Protein AF-A0A967MGS9-F1 (afdb_monomer_lite)

Radius of gyration: 15.64 Å; chains: 1; bounding box: 46×17×37 Å

Structure (mmCIF, N/CA/C/O backbone):
data_AF-A0A967MGS9-F1
#
_entry.id   AF-A0A967MGS9-F1
#
loop_
_atom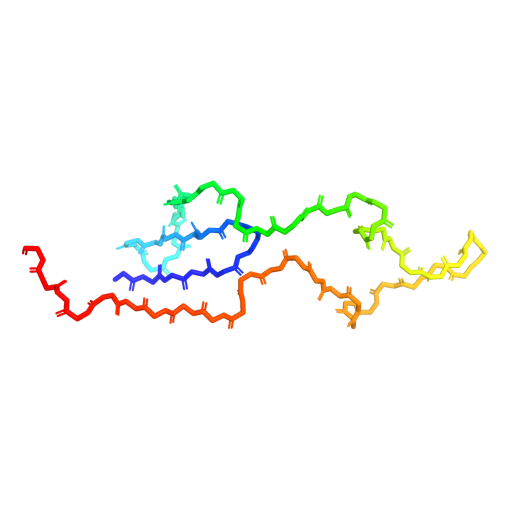_site.group_PDB
_atom_site.id
_atom_site.type_symbol
_atom_site.label_atom_id
_atom_site.label_alt_id
_atom_site.label_comp_id
_atom_site.label_asym_id
_atom_site.label_entity_id
_atom_site.label_seq_id
_atom_site.pdbx_PDB_ins_code
_atom_site.Cartn_x
_atom_site.Cartn_y
_atom_site.Cartn_z
_atom_site.occupancy
_atom_site.B_iso_or_equiv
_atom_site.auth_seq_id
_atom_site.auth_comp_id
_atom_site.auth_asym_id
_atom_site.auth_atom_id
_atom_site.pdbx_PDB_model_num
ATOM 1 N N . THR A 1 1 ? -7.811 2.085 17.418 1.00 90.56 1 THR A N 1
ATOM 2 C CA . THR A 1 1 ? -7.589 1.359 16.154 1.00 90.56 1 THR A CA 1
ATOM 3 C C . THR A 1 1 ? -6.664 2.171 15.289 1.00 90.56 1 THR A C 1
ATOM 5 O O . THR A 1 1 ? -6.841 3.381 15.243 1.00 90.56 1 THR A O 1
ATOM 8 N N . VAL A 1 2 ? -5.692 1.536 14.642 1.00 95.56 2 VAL A N 1
ATOM 9 C CA . VAL A 1 2 ? -4.836 2.182 13.636 1.00 95.56 2 VAL A CA 1
ATOM 10 C C . VAL A 1 2 ? -4.965 1.401 12.338 1.00 95.56 2 VAL A C 1
ATOM 12 O O . VAL A 1 2 ? -5.045 0.170 12.363 1.00 95.56 2 VAL A O 1
ATOM 15 N N . TYR A 1 3 ? -5.008 2.127 11.226 1.00 96.44 3 TYR A N 1
ATOM 16 C CA . TYR A 1 3 ? -5.039 1.569 9.883 1.00 96.44 3 TYR A CA 1
ATOM 17 C C . TYR A 1 3 ? -3.732 1.883 9.160 1.00 96.44 3 TYR A C 1
ATOM 19 O O . TYR A 1 3 ? -3.183 2.974 9.319 1.00 96.44 3 TYR A O 1
ATOM 27 N N . PHE A 1 4 ? -3.252 0.933 8.364 1.00 96.88 4 PHE A N 1
ATOM 28 C CA . PHE A 1 4 ? -2.070 1.092 7.525 1.00 96.88 4 PHE A CA 1
ATOM 29 C C . PHE A 1 4 ? -2.363 0.578 6.114 1.00 96.88 4 PHE A C 1
ATOM 31 O O . PHE A 1 4 ? -2.960 -0.486 5.947 1.00 96.88 4 PHE A O 1
ATOM 38 N N . GLY A 1 5 ? -1.978 1.359 5.107 1.00 96.69 5 GLY A N 1
ATOM 39 C CA . GLY A 1 5 ? -2.196 1.037 3.700 1.00 96.69 5 GLY A CA 1
ATOM 40 C C . GLY A 1 5 ? -0.979 0.358 3.079 1.00 96.69 5 GLY A C 1
ATOM 41 O O . GLY A 1 5 ? 0.105 0.935 3.063 1.00 96.69 5 GLY A O 1
ATOM 42 N N . GLY A 1 6 ? -1.171 -0.854 2.559 1.00 95.94 6 GLY A N 1
ATOM 43 C CA . GLY A 1 6 ? -0.282 -1.501 1.591 1.00 95.94 6 GLY A CA 1
ATOM 44 C C . GLY A 1 6 ? -1.044 -1.762 0.292 1.00 95.94 6 GLY A C 1
ATOM 45 O O . GLY A 1 6 ? -1.843 -0.928 -0.131 1.00 95.94 6 GLY A O 1
ATOM 46 N N . ASN A 1 7 ? -0.874 -2.942 -0.312 1.00 97.00 7 ASN A N 1
ATOM 47 C CA . ASN A 1 7 ? -1.809 -3.416 -1.343 1.00 97.00 7 ASN A CA 1
ATOM 48 C C . ASN A 1 7 ? -3.169 -3.833 -0.741 1.00 97.00 7 ASN A C 1
ATOM 50 O O . ASN A 1 7 ? -4.207 -3.737 -1.394 1.00 97.00 7 ASN A O 1
ATOM 54 N N . VAL A 1 8 ? -3.163 -4.222 0.535 1.00 98.12 8 VAL A N 1
ATOM 55 C CA . VAL A 1 8 ? -4.344 -4.452 1.375 1.00 98.12 8 VAL A CA 1
ATOM 56 C C . VAL A 1 8 ? -4.408 -3.429 2.513 1.00 98.12 8 VAL A C 1
ATOM 58 O O . VAL A 1 8 ? -3.422 -2.760 2.837 1.00 98.12 8 VAL A O 1
ATOM 61 N N . LEU A 1 9 ? -5.579 -3.304 3.136 1.00 98.06 9 LEU A N 1
ATOM 62 C CA . LEU A 1 9 ? -5.774 -2.522 4.347 1.00 98.06 9 LEU A CA 1
ATOM 63 C C . LEU A 1 9 ? -5.419 -3.374 5.565 1.00 98.06 9 LEU A C 1
ATOM 65 O O . LEU A 1 9 ? -6.085 -4.370 5.857 1.00 98.06 9 LEU A O 1
ATOM 69 N N . PHE A 1 10 ? -4.408 -2.946 6.311 1.00 98.19 10 PHE A N 1
ATOM 70 C CA . PHE A 1 10 ? -4.057 -3.536 7.594 1.00 98.19 10 PHE A CA 1
ATOM 71 C C . PHE A 1 10 ? -4.709 -2.755 8.730 1.00 98.19 10 PHE A C 1
ATOM 73 O O . PHE A 1 10 ? -4.813 -1.525 8.691 1.00 98.19 10 PHE A O 1
ATOM 80 N N . ARG A 1 11 ? -5.115 -3.464 9.782 1.00 97.62 11 ARG A N 1
ATOM 81 C CA . ARG A 1 11 ? -5.664 -2.878 11.004 1.00 97.62 11 ARG A CA 1
ATOM 82 C C . ARG A 1 11 ? -5.017 -3.494 12.234 1.00 97.62 11 ARG A C 1
ATOM 84 O O . ARG A 1 11 ? -4.993 -4.713 12.366 1.00 97.62 11 ARG A O 1
ATOM 91 N N . THR A 1 12 ? -4.634 -2.653 13.185 1.00 98.25 12 THR A N 1
ATOM 92 C CA . THR A 1 12 ? -4.262 -3.068 14.544 1.00 98.25 12 THR A CA 1
ATOM 93 C C . THR A 1 12 ? -5.241 -2.511 15.582 1.00 98.25 12 THR A C 1
ATOM 95 O O . THR A 1 12 ? -5.836 -1.432 15.419 1.00 98.25 12 THR A O 1
ATOM 98 N N . ARG A 1 13 ? -5.423 -3.269 16.666 1.00 97.00 13 ARG A N 1
ATOM 99 C CA . ARG A 1 13 ? -6.183 -2.875 17.864 1.00 97.00 13 ARG A CA 1
ATOM 100 C C . ARG A 1 13 ? -5.321 -2.844 19.133 1.00 97.00 13 ARG A C 1
ATOM 102 O O . ARG A 1 13 ? -5.828 -2.422 20.165 1.00 97.00 13 ARG A O 1
ATOM 109 N N . ASP A 1 14 ? -4.050 -3.224 19.040 1.00 97.56 14 ASP A N 1
ATOM 110 C CA . ASP A 1 14 ? -3.108 -3.409 20.153 1.00 97.56 14 ASP A CA 1
ATOM 111 C C . ASP A 1 14 ? -1.839 -2.550 19.995 1.00 97.56 14 ASP A C 1
ATOM 113 O O . ASP A 1 14 ? -0.762 -2.899 20.454 1.00 97.56 14 ASP A O 1
ATOM 117 N N . GLY A 1 15 ? -1.954 -1.394 19.333 1.00 94.88 15 GLY A N 1
ATOM 118 C CA . GLY A 1 15 ? -0.833 -0.458 19.189 1.00 94.88 15 GLY A CA 1
ATOM 119 C C . GLY A 1 15 ? 0.230 -0.889 18.174 1.00 94.88 15 GLY A C 1
ATOM 120 O O . GLY A 1 15 ? 1.295 -0.282 18.130 1.00 94.88 15 GLY A O 1
ATOM 121 N N . GLY A 1 16 ? -0.070 -1.880 17.331 1.00 96.69 16 GLY A N 1
ATOM 122 C CA . GLY A 1 16 ? 0.819 -2.360 16.274 1.00 96.69 16 GLY A CA 1
ATOM 123 C C . GLY A 1 16 ? 1.583 -3.634 16.621 1.00 96.69 16 GLY A C 1
ATOM 124 O O . GLY A 1 16 ? 2.443 -4.025 15.833 1.00 96.69 16 GLY A O 1
ATOM 125 N N . GLU A 1 17 ? 1.270 -4.284 17.748 1.00 97.38 17 GLU A N 1
ATOM 126 C CA . GLU A 1 17 ? 1.829 -5.594 18.105 1.00 97.38 17 GLU A CA 1
ATOM 127 C C . GLU A 1 17 ? 1.326 -6.688 17.157 1.00 97.38 17 GLU A C 1
ATOM 129 O O . GLU A 1 17 ? 2.109 -7.525 16.702 1.00 97.38 17 GLU A O 1
ATOM 134 N N . THR A 1 18 ? 0.039 -6.650 16.796 1.00 97.75 18 THR A N 1
ATOM 135 C CA . THR A 1 18 ? -0.546 -7.524 15.778 1.00 97.75 18 THR A CA 1
ATOM 136 C C . THR A 1 18 ? -1.351 -6.740 14.746 1.00 97.75 18 THR A C 1
ATOM 138 O O . THR A 1 18 ? -1.948 -5.692 15.019 1.00 97.75 18 THR A O 1
ATOM 141 N N . TRP A 1 19 ? -1.368 -7.268 13.521 1.00 98.25 19 TRP A N 1
ATOM 142 C CA . TRP A 1 19 ? -2.059 -6.677 12.381 1.00 98.25 19 TRP A CA 1
ATOM 143 C C . TRP A 1 19 ? -2.958 -7.711 11.717 1.00 98.25 19 TRP A C 1
ATOM 145 O O . TRP A 1 19 ? -2.550 -8.845 11.477 1.00 98.25 19 TRP A O 1
ATOM 155 N N . ALA A 1 20 ? -4.184 -7.301 11.409 1.00 98.19 20 ALA A N 1
ATOM 156 C CA . ALA A 1 20 ? -5.123 -8.070 10.610 1.00 98.19 20 ALA A CA 1
ATOM 157 C C . ALA A 1 20 ? -5.290 -7.416 9.239 1.00 98.19 20 ALA A C 1
ATOM 159 O O . ALA A 1 20 ? -5.498 -6.203 9.153 1.00 98.19 20 ALA A O 1
ATOM 160 N N . GLU A 1 21 ? -5.265 -8.224 8.187 1.00 98.25 21 GLU A N 1
ATOM 161 C CA . GLU A 1 21 ? -5.730 -7.822 6.862 1.00 98.25 21 GLU A CA 1
ATOM 162 C C . GLU A 1 21 ? -7.260 -7.732 6.892 1.00 98.25 21 GLU A C 1
ATOM 164 O O . GLU A 1 21 ? -7.945 -8.683 7.274 1.00 98.25 21 GLU A O 1
ATOM 169 N N . VAL A 1 22 ? -7.806 -6.565 6.554 1.00 97.38 22 VAL A N 1
ATOM 170 C CA . VAL A 1 22 ? -9.255 -6.292 6.608 1.00 97.38 22 VAL A CA 1
ATOM 171 C C . VAL A 1 22 ? -9.845 -5.957 5.238 1.00 97.38 22 VAL A C 1
ATOM 173 O O . VAL A 1 22 ? -10.987 -5.510 5.149 1.00 97.38 22 VAL A O 1
ATOM 176 N N . SER A 1 23 ? -9.088 -6.181 4.166 1.00 97.81 23 SER A N 1
ATOM 177 C CA . SER A 1 23 ? -9.549 -6.035 2.788 1.00 97.81 23 SER A CA 1
ATOM 178 C C . SER A 1 23 ? -8.900 -7.085 1.880 1.00 97.81 23 SER A C 1
ATOM 180 O O . SER A 1 23 ? -7.842 -7.613 2.223 1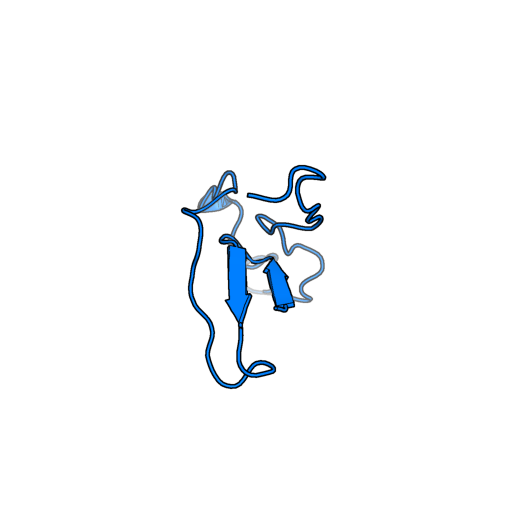.00 97.81 23 SER A O 1
ATOM 182 N N . PRO A 1 24 ? -9.475 -7.352 0.695 1.00 97.50 24 PRO A N 1
ATOM 183 C CA . PRO A 1 24 ? -8.709 -7.928 -0.409 1.00 97.50 24 PRO A CA 1
ATOM 184 C C . PRO A 1 24 ? -7.661 -6.923 -0.922 1.00 97.50 24 PRO A C 1
ATOM 186 O O . PRO A 1 24 ? -7.588 -5.792 -0.432 1.00 97.50 24 PRO A O 1
ATOM 189 N N . ASP A 1 25 ? -6.874 -7.315 -1.928 1.00 97.19 25 ASP A N 1
ATOM 190 C CA . ASP A 1 25 ? -6.028 -6.370 -2.665 1.00 97.19 25 ASP A CA 1
ATOM 191 C C . ASP A 1 25 ? -6.914 -5.293 -3.311 1.00 97.19 25 ASP A C 1
ATOM 193 O O . ASP A 1 25 ? -7.830 -5.605 -4.077 1.00 97.19 25 ASP A O 1
ATOM 197 N N . LEU A 1 26 ? -6.681 -4.032 -2.948 1.00 96.81 26 LEU A N 1
ATOM 198 C CA . LEU A 1 26 ? -7.450 -2.877 -3.427 1.00 96.81 26 LEU A CA 1
ATOM 199 C C . LEU A 1 26 ? -6.728 -2.125 -4.551 1.00 96.81 26 LEU A C 1
ATOM 201 O O . LEU A 1 26 ? -7.090 -0.996 -4.889 1.00 96.81 26 LEU A O 1
ATOM 205 N N . THR A 1 27 ? -5.693 -2.727 -5.127 1.00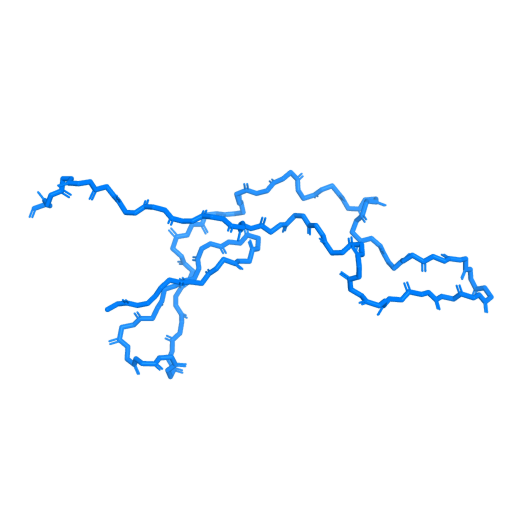 95.69 27 THR A N 1
ATOM 206 C CA . THR A 1 27 ? -4.863 -2.126 -6.165 1.00 95.69 27 THR A CA 1
ATOM 207 C C . THR A 1 27 ? -5.094 -2.805 -7.509 1.00 95.69 27 THR A C 1
ATOM 209 O O . THR A 1 27 ? -5.782 -3.816 -7.628 1.00 95.69 27 THR A O 1
ATOM 212 N N . ARG A 1 28 ? -4.500 -2.247 -8.568 1.00 93.25 28 ARG A N 1
ATOM 213 C CA . ARG A 1 28 ? -4.506 -2.901 -9.883 1.00 93.25 28 ARG A CA 1
ATOM 214 C C . ARG A 1 28 ? -3.520 -4.077 -9.962 1.00 93.25 28 ARG A C 1
ATOM 216 O O . ARG A 1 28 ? -3.651 -4.882 -10.877 1.00 93.25 28 ARG A O 1
ATOM 223 N N . ALA A 1 29 ? -2.544 -4.139 -9.047 1.00 91.06 29 ALA A N 1
ATOM 224 C CA . ALA A 1 29 ? -1.552 -5.206 -8.886 1.00 91.06 29 ALA A CA 1
ATOM 225 C C . ALA A 1 29 ? -0.982 -5.791 -10.201 1.00 91.06 29 ALA A C 1
ATOM 227 O O . ALA A 1 29 ? -0.877 -7.003 -10.354 1.00 91.06 29 ALA A O 1
ATOM 228 N N . GLU A 1 30 ? -0.628 -4.948 -11.181 1.00 93.81 30 GLU A N 1
ATOM 229 C CA . GLU A 1 30 ? -0.107 -5.410 -12.479 1.00 93.81 30 GLU A CA 1
ATOM 230 C C . GLU A 1 30 ? 1.334 -5.941 -12.332 1.00 93.81 30 GLU A C 1
ATOM 232 O O . GLU A 1 30 ? 2.246 -5.127 -12.163 1.00 93.81 30 GLU A O 1
ATOM 237 N N . PRO A 1 31 ? 1.599 -7.261 -12.460 1.00 91.19 31 PRO A N 1
ATOM 238 C CA . PRO A 1 31 ? 2.904 -7.836 -12.103 1.00 91.19 31 PRO A CA 1
ATOM 239 C C . PRO A 1 31 ? 4.074 -7.290 -12.926 1.00 91.19 31 PRO A C 1
ATOM 241 O O . PRO A 1 31 ? 5.187 -7.161 -12.426 1.00 91.19 31 PRO A O 1
ATOM 244 N N . GLU A 1 32 ? 3.819 -6.931 -14.185 1.00 90.56 32 GLU A N 1
ATOM 245 C CA . GLU A 1 32 ? 4.814 -6.333 -15.083 1.00 90.56 32 GLU A CA 1
ATOM 246 C C . GLU A 1 32 ? 5.311 -4.967 -14.594 1.00 90.56 32 GLU A C 1
ATOM 248 O O . GLU A 1 32 ? 6.418 -4.562 -14.941 1.00 90.56 32 GLU A O 1
ATOM 253 N N . LYS A 1 33 ? 4.509 -4.260 -13.790 1.00 89.56 33 LYS A N 1
ATOM 254 C CA . LYS A 1 33 ? 4.853 -2.940 -13.257 1.00 89.56 33 LYS A CA 1
ATOM 255 C C . LYS A 1 33 ? 5.531 -3.021 -11.892 1.00 89.56 33 LYS A C 1
ATOM 257 O O . LYS A 1 33 ? 6.346 -2.167 -11.590 1.00 89.56 33 LYS A O 1
ATOM 262 N N . LEU A 1 34 ? 5.293 -4.078 -11.115 1.00 90.50 34 LEU A N 1
ATOM 263 C CA . LEU A 1 34 ? 5.845 -4.265 -9.762 1.00 90.50 34 LEU A CA 1
ATOM 264 C C . LEU A 1 34 ? 7.294 -4.785 -9.734 1.00 90.50 34 LEU A C 1
ATOM 266 O O . LEU A 1 34 ? 7.753 -5.324 -8.727 1.00 90.50 34 LEU A O 1
ATOM 270 N N . ARG A 1 35 ? 8.015 -4.683 -10.851 1.00 88.62 35 ARG A N 1
ATOM 271 C CA . ARG A 1 35 ? 9.403 -5.138 -10.956 1.00 88.62 35 ARG A CA 1
ATOM 272 C C . ARG A 1 35 ? 10.358 -4.057 -10.463 1.00 88.62 35 ARG A C 1
ATOM 274 O O . ARG A 1 35 ? 10.020 -2.877 -10.459 1.00 88.62 35 ARG A O 1
ATOM 281 N N . SER A 1 36 ? 11.570 -4.470 -10.092 1.00 88.56 36 SER A N 1
ATOM 282 C CA . SER A 1 36 ? 12.659 -3.515 -9.877 1.00 88.56 36 SER A CA 1
ATOM 283 C C . SER A 1 36 ? 12.862 -2.696 -11.147 1.00 88.56 36 SER A C 1
ATOM 285 O O . SER A 1 36 ? 12.811 -3.242 -12.253 1.00 88.56 36 SER A O 1
ATOM 287 N N . SER A 1 37 ? 13.091 -1.399 -10.979 1.00 87.50 37 SER A N 1
ATOM 288 C CA . SER A 1 37 ? 13.486 -0.544 -12.088 1.00 87.50 37 SER A CA 1
ATOM 289 C C . SER A 1 37 ? 14.953 -0.799 -12.457 1.00 87.50 37 SER A C 1
ATOM 291 O O . SER A 1 37 ? 15.673 -1.531 -11.769 1.00 87.50 37 SER A O 1
ATOM 293 N N . GLY A 1 38 ? 15.393 -0.223 -13.573 1.00 85.56 38 GLY A N 1
ATOM 294 C CA . GLY A 1 38 ? 16.717 -0.493 -14.123 1.00 85.56 38 GLY A CA 1
ATOM 295 C C . GLY A 1 38 ? 16.785 -1.791 -14.935 1.00 85.56 38 GLY A C 1
ATOM 296 O O . GLY A 1 38 ? 15.879 -2.622 -14.931 1.00 85.56 38 GLY A O 1
ATOM 297 N N . GLY A 1 39 ? 17.851 -1.925 -15.722 1.00 85.44 39 GLY A N 1
ATOM 298 C CA . GLY A 1 39 ? 18.128 -3.140 -16.490 1.00 85.44 39 GLY A CA 1
ATOM 299 C C . GLY A 1 39 ? 18.933 -4.156 -15.681 1.00 85.44 39 GLY A C 1
ATOM 300 O O . GLY A 1 39 ? 19.351 -3.885 -14.561 1.00 85.44 39 GLY A O 1
ATOM 301 N N . GLU A 1 40 ? 19.236 -5.301 -16.291 1.00 86.62 40 GLU A N 1
ATOM 302 C CA . GLU A 1 40 ? 19.996 -6.398 -15.664 1.00 86.62 40 GLU A CA 1
ATOM 303 C C . GLU A 1 40 ? 21.356 -5.961 -15.086 1.00 86.62 40 GLU A C 1
ATOM 305 O O . GLU A 1 40 ? 21.775 -6.441 -14.038 1.00 86.62 40 GLU A O 1
ATOM 310 N N . ILE A 1 41 ? 22.034 -5.022 -15.752 1.00 91.88 41 ILE A N 1
ATOM 311 C CA . ILE A 1 41 ? 23.374 -4.551 -15.368 1.00 91.88 41 ILE A CA 1
ATOM 312 C C . ILE A 1 41 ? 23.307 -3.472 -14.278 1.00 91.88 41 ILE A C 1
ATOM 314 O O . ILE A 1 41 ? 24.212 -3.357 -13.455 1.00 91.88 41 ILE A O 1
ATOM 318 N N . THR A 1 42 ? 22.243 -2.668 -14.275 1.00 90.56 42 THR A N 1
ATOM 319 C CA . THR A 1 42 ? 22.078 -1.514 -13.382 1.00 90.56 42 THR A CA 1
ATOM 320 C C . THR A 1 42 ? 20.690 -1.548 -12.740 1.00 90.56 42 THR A C 1
ATOM 322 O O . THR A 1 42 ? 19.838 -0.730 -13.104 1.00 90.56 42 THR A O 1
ATOM 325 N N . PRO A 1 43 ? 20.426 -2.512 -11.842 1.00 88.12 43 PRO A N 1
ATOM 326 C CA . PRO A 1 43 ? 19.174 -2.558 -11.105 1.00 88.12 43 PRO A CA 1
ATOM 327 C C . PRO A 1 43 ? 19.062 -1.337 -10.191 1.00 88.12 43 PRO A C 1
ATOM 329 O O . PRO A 1 43 ? 20.034 -0.949 -9.539 1.00 88.12 43 PRO A O 1
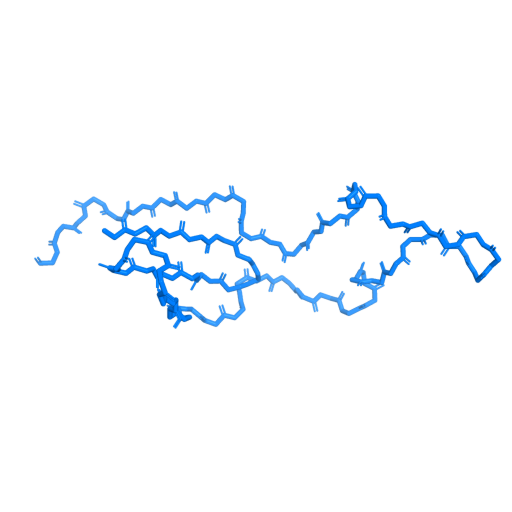ATOM 332 N N . ASP A 1 44 ? 17.869 -0.758 -10.132 1.00 86.94 44 ASP A N 1
ATOM 333 C CA . ASP A 1 44 ? 17.548 0.372 -9.269 1.00 86.94 44 ASP A CA 1
ATOM 334 C C . ASP A 1 44 ? 16.231 0.125 -8.519 1.00 86.94 44 ASP A C 1
ATOM 336 O O . ASP A 1 44 ? 15.206 -0.268 -9.088 1.00 86.94 44 ASP A O 1
ATOM 340 N N . ASN A 1 45 ? 16.282 0.329 -7.207 1.00 86.81 45 ASN A N 1
ATOM 341 C CA . ASN A 1 45 ? 15.142 0.221 -6.312 1.00 86.81 45 ASN A CA 1
ATOM 342 C C . ASN A 1 45 ? 15.295 1.227 -5.167 1.00 86.81 45 ASN A C 1
ATOM 344 O O . ASN A 1 45 ? 15.531 0.872 -4.011 1.00 86.81 45 ASN A O 1
ATOM 348 N N . THR A 1 46 ? 15.175 2.509 -5.506 1.00 89.19 46 THR A N 1
ATOM 349 C CA . THR A 1 46 ? 15.170 3.620 -4.541 1.00 89.19 46 THR A CA 1
ATOM 350 C C . THR A 1 46 ? 13.812 3.820 -3.869 1.00 89.19 46 THR A C 1
ATOM 352 O O . THR A 1 46 ? 13.609 4.811 -3.166 1.00 89.19 46 THR A O 1
ATOM 355 N N . THR A 1 47 ? 12.855 2.912 -4.085 1.00 85.94 47 THR A N 1
ATOM 356 C CA . THR A 1 47 ? 11.428 3.051 -3.747 1.00 85.94 47 THR A CA 1
ATOM 357 C C . THR A 1 47 ? 10.697 4.226 -4.417 1.00 85.94 47 THR A C 1
ATOM 359 O O . THR A 1 47 ? 9.484 4.337 -4.226 1.00 85.94 47 THR A O 1
ATOM 362 N N . ALA A 1 48 ? 11.357 5.048 -5.244 1.00 87.88 48 ALA A N 1
ATOM 363 C CA . ALA A 1 48 ? 10.719 6.145 -5.979 1.00 87.88 48 ALA A CA 1
ATOM 364 C C . ALA A 1 48 ? 9.613 5.650 -6.929 1.00 87.88 48 ALA A C 1
ATOM 366 O O . ALA A 1 48 ? 8.602 6.322 -7.123 1.00 87.88 48 ALA A O 1
ATOM 367 N N . GLU A 1 49 ? 9.773 4.443 -7.466 1.00 88.25 49 GLU A N 1
ATOM 368 C CA . GLU A 1 49 ? 8.821 3.776 -8.347 1.00 88.25 49 GLU A CA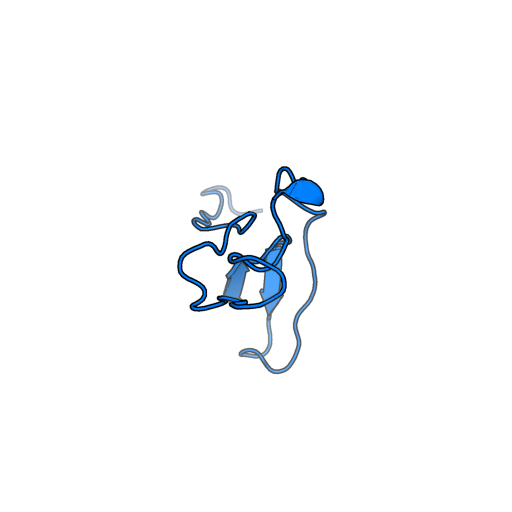 1
ATOM 369 C C . GLU A 1 49 ? 7.822 2.886 -7.593 1.00 88.25 49 GLU A C 1
ATOM 371 O O . GLU A 1 49 ? 7.095 2.124 -8.227 1.00 88.25 49 GLU A O 1
ATOM 376 N N . THR A 1 50 ? 7.747 2.945 -6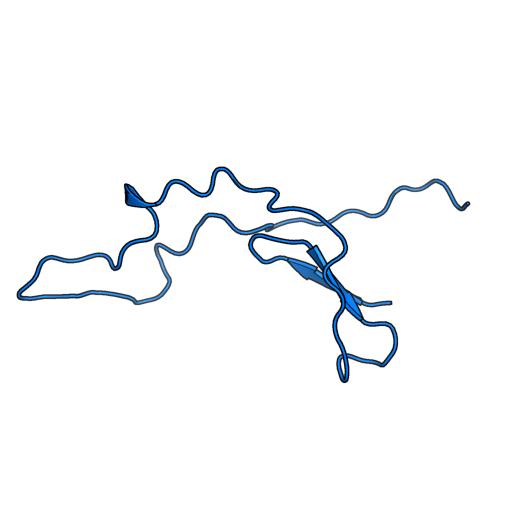.259 1.00 88.69 50 THR A N 1
ATOM 377 C CA . THR A 1 50 ? 6.784 2.128 -5.500 1.00 88.69 50 THR A CA 1
ATOM 378 C C . THR A 1 50 ? 5.361 2.594 -5.785 1.00 88.69 50 THR A C 1
ATOM 380 O O . THR A 1 50 ? 4.986 3.732 -5.511 1.00 88.69 50 THR A O 1
ATOM 383 N N . HIS A 1 51 ? 4.542 1.694 -6.315 1.00 91.31 51 HIS A N 1
ATOM 384 C CA . HIS A 1 51 ? 3.131 1.923 -6.614 1.00 91.31 51 HIS A CA 1
ATOM 385 C C . HIS A 1 51 ? 2.314 0.693 -6.214 1.00 91.31 51 HIS A C 1
ATOM 387 O O . HIS A 1 51 ? 2.839 -0.222 -5.589 1.00 91.31 51 HIS A O 1
ATOM 393 N N . ALA A 1 52 ? 1.020 0.689 -6.553 1.00 95.56 52 ALA A N 1
ATOM 394 C CA . ALA A 1 52 ? 0.068 -0.309 -6.064 1.00 95.56 52 ALA A CA 1
ATOM 395 C C . ALA A 1 52 ? 0.043 -0.346 -4.525 1.00 95.56 52 ALA A C 1
ATOM 397 O O . ALA A 1 52 ? 0.227 -1.382 -3.895 1.00 95.56 52 ALA A O 1
ATOM 398 N N . THR A 1 53 ? -0.187 0.826 -3.930 1.00 95.19 53 THR A N 1
ATOM 399 C CA . THR A 1 53 ? -0.405 0.970 -2.492 1.00 95.19 53 THR A CA 1
ATOM 400 C C . THR A 1 53 ? -1.563 1.923 -2.219 1.00 95.19 53 THR A C 1
ATOM 402 O O . THR A 1 53 ? -1.810 2.867 -2.980 1.00 95.19 53 THR A O 1
ATOM 405 N N . ILE A 1 54 ? -2.283 1.677 -1.132 1.00 97.19 54 ILE A N 1
ATOM 406 C CA . ILE A 1 54 ? -3.320 2.559 -0.610 1.00 97.19 54 ILE A CA 1
ATOM 407 C C . ILE A 1 54 ? -2.627 3.776 0.011 1.00 97.19 54 ILE A C 1
ATOM 409 O O . ILE A 1 54 ? -2.002 3.681 1.063 1.00 97.19 54 ILE A O 1
ATOM 413 N N . TYR A 1 55 ? -2.758 4.937 -0.630 1.00 94.69 55 TYR A N 1
ATOM 414 C CA . TYR A 1 55 ? -2.119 6.178 -0.173 1.00 94.69 55 TYR A CA 1
ATOM 415 C C . TYR A 1 55 ? -3.037 7.065 0.682 1.00 94.69 55 TYR A C 1
ATOM 417 O O . TYR A 1 55 ? -2.572 8.010 1.318 1.00 94.69 55 TYR A O 1
ATOM 425 N N . THR A 1 56 ? -4.345 6.800 0.689 1.00 95.44 56 THR A N 1
ATOM 426 C CA . THR A 1 56 ? -5.320 7.551 1.484 1.00 95.44 56 THR A CA 1
ATOM 427 C C . THR A 1 56 ? -6.384 6.620 2.044 1.00 95.44 56 THR A C 1
ATOM 429 O O . THR A 1 56 ? -6.825 5.686 1.376 1.00 95.44 56 THR A O 1
ATOM 432 N N . ILE A 1 57 ? -6.767 6.862 3.295 1.00 95.69 57 ILE A N 1
ATOM 433 C CA . ILE A 1 57 ? -7.769 6.097 4.031 1.00 95.69 57 ILE A CA 1
ATOM 434 C C . ILE A 1 57 ? -8.667 7.120 4.720 1.00 95.69 57 ILE A C 1
ATOM 436 O O . ILE A 1 57 ? -8.173 8.030 5.386 1.00 95.69 57 ILE A O 1
ATOM 440 N N . ALA A 1 58 ? -9.978 6.964 4.565 1.00 94.06 58 ALA A N 1
ATOM 441 C CA . ALA A 1 58 ? -10.974 7.768 5.253 1.00 94.06 58 ALA A CA 1
ATOM 442 C C . ALA A 1 58 ? -12.021 6.836 5.857 1.00 94.06 58 ALA A C 1
ATOM 444 O O . ALA A 1 58 ? -12.577 5.982 5.166 1.00 94.06 58 ALA A O 1
ATOM 445 N N . GLU A 1 59 ? -12.265 6.987 7.153 1.00 90.50 59 GLU A N 1
ATOM 446 C CA . GLU A 1 59 ? -13.316 6.242 7.833 1.00 90.50 59 GLU A CA 1
ATOM 447 C C . GLU A 1 59 ? -14.686 6.832 7.480 1.00 90.50 59 GLU A C 1
ATOM 449 O O . GLU A 1 59 ? -14.831 8.038 7.259 1.00 90.50 59 GLU A O 1
ATOM 454 N N . SER A 1 60 ? -15.697 5.968 7.397 1.00 90.81 60 SER A N 1
ATOM 455 C CA . SER A 1 60 ? -17.076 6.406 7.200 1.00 90.81 60 SER A CA 1
ATOM 456 C C . SER A 1 60 ? -17.537 7.253 8.394 1.00 90.81 60 SER A C 1
ATOM 458 O O . SER A 1 60 ? -17.240 6.895 9.532 1.00 90.81 60 SER A O 1
ATOM 460 N N . PRO A 1 61 ? -18.312 8.335 8.180 1.00 90.38 61 PRO A N 1
ATOM 461 C CA . PRO A 1 61 ? -18.906 9.099 9.277 1.00 90.38 61 PRO A CA 1
ATOM 462 C C . PRO A 1 61 ? -20.046 8.346 9.982 1.00 90.38 61 PRO A C 1
ATOM 464 O O . PRO A 1 61 ? -20.516 8.790 11.028 1.00 90.38 61 PRO A O 1
ATOM 467 N N . LEU A 1 62 ? -20.534 7.247 9.397 1.00 91.56 62 LEU A N 1
ATOM 468 C CA . LEU A 1 62 ? -21.535 6.398 10.030 1.00 91.56 62 LEU A CA 1
ATOM 469 C C . LEU A 1 62 ? -20.873 5.601 11.156 1.00 91.56 62 LEU A C 1
ATOM 471 O O . LEU A 1 62 ? -19.965 4.812 10.907 1.00 91.56 62 LEU A O 1
ATOM 475 N N . LEU A 1 63 ? -21.362 5.801 12.377 1.00 76.25 63 LEU A N 1
ATOM 476 C CA . LEU A 1 63 ? -21.134 4.881 13.486 1.00 76.25 63 LEU A CA 1
ATOM 477 C C . LEU A 1 63 ? -22.125 3.720 13.333 1.00 76.25 63 LEU A C 1
ATOM 479 O O . LEU A 1 63 ? -23.320 3.970 13.161 1.00 76.25 63 LEU A O 1
ATOM 483 N N . GLU A 1 64 ? -21.621 2.484 13.346 1.00 59.44 64 GLU A N 1
ATOM 484 C CA . GLU A 1 64 ? -22.456 1.280 13.513 1.00 59.44 64 GLU A CA 1
ATOM 485 C C . GLU A 1 64 ? -23.163 1.258 14.874 1.00 59.44 64 GLU A C 1
ATOM 487 O O . GLU A 1 64 ? -22.555 1.710 15.876 1.00 59.44 64 GLU A O 1
#

pLDDT: mean 92.53, std 6.17, range [59.44, 98.25]

Sequence (64 aa):
TVYFGGNVLFRTRDGGETWAEVSPDLTRAEPEKLRSSGGEITPDNTTAETHATIYTIAESPLLE

Secondary structure (DSSP, 8-state):
-EEEESSSEEEESSTTSS-EE-SS--S---TTTSSPEE-SSSEE--STT--SS-------S---

Foldseek 3Di:
DDWDKFLFIWDDPPPPPDIDGPGDRPFPPDVVQPDFDDDPVDTDPPVPSDDSMDPDDDDDPDDD